Protein AF-A0A3D9SQU8-F1 (afdb_monomer_lite)

Radius of gyration: 25.67 Å; chains: 1; bounding box: 35×25×119 Å

Secondary structure (DSSP, 8-state):
---PPP---------------PPPHHHHHHHHHHHHHHHHHHHHHHTTPEEE----SSS--EEEEE-TTS--PPEEEEEEE-TTS-EEEEETTT--EEEE-SS--STTTTHHHHHHHHHHHHS---PPPP-

Structure (mmCIF, N/CA/C/O backbone):
data_AF-A0A3D9SQU8-F1
#
_entry.id   AF-A0A3D9SQU8-F1
#
loop_
_atom_site.group_PDB
_atom_site.id
_atom_site.type_symbol
_atom_site.label_atom_id
_atom_site.label_alt_id
_atom_site.label_comp_id
_atom_site.label_asym_id
_atom_site.label_entity_id
_atom_site.label_seq_id
_atom_site.pdbx_PDB_ins_code
_atom_site.Cartn_x
_atom_site.Cartn_y
_atom_site.Cartn_z
_atom_site.occupancy
_atom_site.B_iso_or_equiv
_atom_site.auth_seq_id
_atom_site.auth_comp_id
_atom_site.auth_asym_id
_atom_site.auth_atom_id
_atom_site.pdbx_PDB_model_num
ATOM 1 N N . MET A 1 1 ? 6.702 -5.904 -84.899 1.00 43.53 1 MET A N 1
ATOM 2 C CA . MET A 1 1 ? 6.979 -6.721 -83.699 1.00 43.53 1 MET A CA 1
ATOM 3 C C . MET A 1 1 ? 8.140 -6.076 -82.960 1.00 43.53 1 MET A C 1
ATOM 5 O O . MET A 1 1 ? 9.264 -6.180 -83.423 1.00 43.53 1 MET A O 1
ATOM 9 N N . GLY A 1 2 ? 7.861 -5.336 -81.889 1.00 44.97 2 GLY A N 1
ATOM 10 C CA . GLY A 1 2 ? 8.865 -4.710 -81.025 1.00 44.97 2 GLY A CA 1
ATOM 11 C C . GLY A 1 2 ? 8.350 -4.779 -79.592 1.00 44.97 2 GLY A C 1
ATOM 12 O O . GLY A 1 2 ? 7.221 -4.369 -79.338 1.00 44.97 2 GLY A O 1
ATOM 13 N N . PHE A 1 3 ? 9.114 -5.402 -78.698 1.00 38.12 3 PHE A N 1
ATOM 14 C CA . PHE A 1 3 ? 8.748 -5.594 -77.297 1.00 38.12 3 PHE A CA 1
ATOM 15 C C . PHE A 1 3 ? 9.199 -4.369 -76.501 1.00 38.12 3 PHE A C 1
ATOM 17 O O . PHE A 1 3 ? 10.398 -4.111 -76.404 1.00 38.12 3 PHE A O 1
ATOM 24 N N . GLU A 1 4 ? 8.249 -3.617 -75.946 1.00 44.81 4 GLU A N 1
ATOM 25 C CA . GLU A 1 4 ? 8.541 -2.503 -75.046 1.00 44.81 4 GLU A CA 1
ATOM 26 C C . GLU A 1 4 ? 8.634 -2.986 -73.591 1.00 44.81 4 GLU A C 1
ATOM 28 O O . GLU A 1 4 ? 7.946 -3.907 -73.141 1.00 44.81 4 GLU A O 1
ATOM 33 N N . VAL A 1 5 ? 9.583 -2.381 -72.888 1.00 48.31 5 VAL A N 1
ATOM 34 C CA . VAL A 1 5 ? 10.169 -2.796 -71.619 1.00 48.31 5 VAL A CA 1
ATOM 35 C C . VAL A 1 5 ? 9.238 -2.475 -70.449 1.00 48.31 5 VAL A C 1
ATOM 37 O O . VAL A 1 5 ? 8.805 -1.342 -70.256 1.00 48.31 5 VAL A O 1
ATOM 40 N N . ARG A 1 6 ? 9.000 -3.477 -69.598 1.00 46.44 6 ARG A N 1
ATOM 41 C CA . ARG A 1 6 ? 8.380 -3.329 -68.276 1.00 46.44 6 ARG A CA 1
ATOM 42 C C . ARG A 1 6 ? 9.233 -2.416 -67.383 1.00 46.44 6 ARG A C 1
ATOM 44 O O . ARG A 1 6 ? 10.347 -2.786 -67.025 1.00 46.44 6 ARG A O 1
ATOM 51 N N . ARG A 1 7 ? 8.679 -1.291 -66.923 1.00 45.44 7 ARG A N 1
ATOM 52 C CA . ARG A 1 7 ? 9.097 -0.636 -65.671 1.00 45.44 7 ARG A CA 1
ATOM 53 C C . ARG A 1 7 ? 7.952 -0.716 -64.671 1.00 45.44 7 ARG A C 1
ATOM 55 O O . ARG A 1 7 ? 7.029 0.089 -64.708 1.00 45.44 7 ARG A O 1
ATOM 62 N N . TYR A 1 8 ? 8.027 -1.685 -63.766 1.00 46.50 8 TYR A N 1
ATOM 63 C CA . TYR A 1 8 ? 7.278 -1.615 -62.517 1.00 46.50 8 TYR A CA 1
ATOM 64 C C . TYR A 1 8 ? 8.039 -0.664 -61.594 1.00 46.50 8 TYR A C 1
ATOM 66 O O . TYR A 1 8 ? 9.190 -0.921 -61.243 1.00 46.50 8 TYR A O 1
ATOM 74 N N . ALA A 1 9 ? 7.413 0.462 -61.257 1.00 43.59 9 ALA A N 1
ATOM 75 C CA . ALA A 1 9 ? 7.886 1.346 -60.208 1.00 43.59 9 ALA A CA 1
ATOM 76 C C . ALA A 1 9 ? 7.844 0.570 -58.884 1.00 43.59 9 ALA A C 1
ATOM 78 O O . ALA A 1 9 ? 6.774 0.200 -58.398 1.00 43.59 9 ALA A O 1
ATOM 79 N N . SER A 1 10 ? 9.026 0.280 -58.345 1.00 43.47 10 SER A N 1
ATOM 80 C CA . SER A 1 10 ? 9.202 -0.305 -57.023 1.00 43.47 10 SER A CA 1
ATOM 81 C C . SER A 1 10 ? 8.740 0.724 -55.993 1.00 43.47 10 SER A C 1
ATOM 83 O O . SER A 1 10 ? 9.447 1.678 -55.678 1.00 43.47 10 SER A O 1
ATOM 85 N N . GLY A 1 11 ? 7.500 0.585 -55.529 1.00 44.47 11 GLY A N 1
ATOM 86 C CA . GLY A 1 11 ? 6.991 1.316 -54.379 1.00 44.47 11 GLY A CA 1
ATOM 87 C C . GLY A 1 11 ? 7.664 0.787 -53.120 1.00 44.47 11 GLY A C 1
ATOM 88 O O . GLY A 1 11 ? 7.101 -0.062 -52.430 1.00 44.47 11 GLY A O 1
ATOM 89 N N . GLU A 1 12 ? 8.870 1.273 -52.832 1.00 42.88 12 GLU A N 1
ATOM 90 C CA . GLU A 1 12 ? 9.519 1.119 -51.534 1.00 42.88 12 GLU A CA 1
ATOM 91 C C . GLU A 1 12 ? 8.638 1.791 -50.474 1.00 42.88 12 GLU A C 1
ATOM 93 O O . GLU A 1 12 ? 8.706 2.995 -50.218 1.00 42.88 12 GLU A O 1
ATOM 98 N N . ARG A 1 13 ? 7.752 1.002 -49.856 1.00 51.44 13 ARG A N 1
ATOM 99 C CA . ARG A 1 13 ? 7.119 1.381 -48.597 1.00 51.44 13 ARG A CA 1
ATOM 100 C C . ARG A 1 13 ? 8.228 1.481 -47.558 1.00 51.44 13 ARG A C 1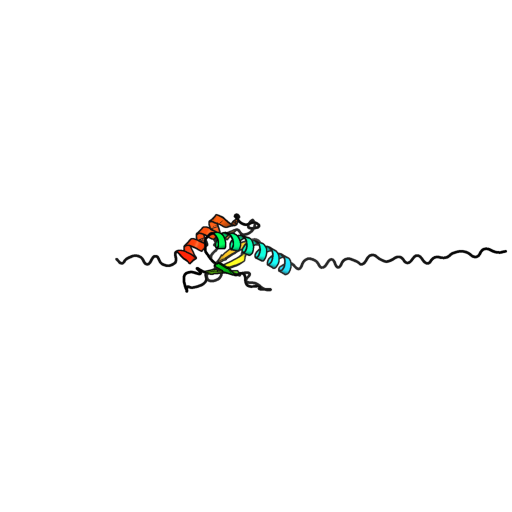
ATOM 102 O O . ARG A 1 13 ? 8.665 0.466 -47.024 1.00 51.44 13 ARG A O 1
ATOM 109 N N . ARG A 1 14 ? 8.668 2.712 -47.279 1.00 50.69 14 ARG A N 1
ATOM 110 C CA . ARG A 1 14 ? 9.474 3.019 -46.095 1.00 50.69 14 ARG A CA 1
ATOM 111 C C . ARG A 1 14 ? 8.787 2.383 -44.880 1.00 50.69 14 ARG A C 1
ATOM 113 O O . ARG A 1 14 ? 7.585 2.613 -44.699 1.00 50.69 14 ARG A O 1
ATOM 120 N N . PRO A 1 15 ? 9.486 1.576 -44.068 1.00 45.41 15 PRO A N 1
ATOM 121 C CA . PRO A 1 15 ? 8.916 1.127 -42.813 1.00 45.41 15 PRO A CA 1
ATOM 122 C C . PRO A 1 15 ? 8.611 2.374 -41.983 1.00 45.41 15 PRO A C 1
ATOM 124 O O . PRO A 1 15 ? 9.462 3.250 -41.841 1.00 45.41 15 PRO A O 1
ATOM 127 N N . LYS A 1 16 ? 7.367 2.472 -41.495 1.00 49.56 16 LYS A N 1
ATOM 128 C CA . LYS A 1 16 ? 6.977 3.425 -40.455 1.00 49.56 16 LYS A CA 1
ATOM 129 C C . LYS A 1 16 ? 8.021 3.316 -39.349 1.00 49.56 16 LYS A C 1
ATOM 131 O O . LYS A 1 16 ? 8.076 2.282 -38.685 1.00 49.56 16 LYS A O 1
ATOM 136 N N . GLU A 1 17 ? 8.849 4.346 -39.199 1.00 44.00 17 GLU A N 1
ATOM 137 C CA . GLU A 1 17 ? 9.628 4.567 -37.990 1.00 44.00 17 GLU A CA 1
ATOM 138 C C . GLU A 1 17 ? 8.648 4.438 -36.832 1.00 44.00 17 GLU A C 1
ATOM 140 O O . GLU A 1 17 ? 7.719 5.233 -36.681 1.00 44.00 17 GLU A O 1
ATOM 145 N N . ALA A 1 18 ? 8.781 3.329 -36.107 1.00 49.59 18 ALA A N 1
ATOM 146 C CA . ALA A 1 18 ? 8.113 3.140 -34.847 1.00 49.59 18 ALA A CA 1
ATOM 147 C C . ALA A 1 18 ? 8.491 4.353 -34.006 1.00 49.59 18 ALA A C 1
ATOM 149 O O . ALA A 1 18 ? 9.677 4.591 -33.770 1.00 49.59 18 ALA A O 1
ATOM 150 N N . ASP A 1 19 ? 7.478 5.122 -33.632 1.00 46.66 19 ASP A N 1
ATOM 151 C CA . ASP A 1 19 ? 7.541 6.164 -32.629 1.00 46.66 19 ASP A CA 1
ATOM 152 C C . ASP A 1 19 ? 8.147 5.536 -31.365 1.00 46.66 19 ASP A C 1
ATOM 154 O O . ASP A 1 19 ? 7.469 4.938 -30.532 1.00 46.66 19 ASP A O 1
ATOM 158 N N . ARG A 1 20 ? 9.479 5.567 -31.272 1.00 49.81 20 ARG A N 1
ATOM 159 C CA . ARG A 1 20 ? 10.239 5.254 -30.066 1.00 49.81 20 ARG A CA 1
ATOM 160 C C . ARG A 1 20 ? 10.119 6.476 -29.170 1.00 49.81 20 ARG A C 1
ATOM 162 O O . ARG A 1 20 ? 11.119 7.113 -28.848 1.00 49.81 20 ARG A O 1
ATOM 169 N N . SER A 1 21 ? 8.887 6.822 -28.801 1.00 53.94 21 SER A N 1
AT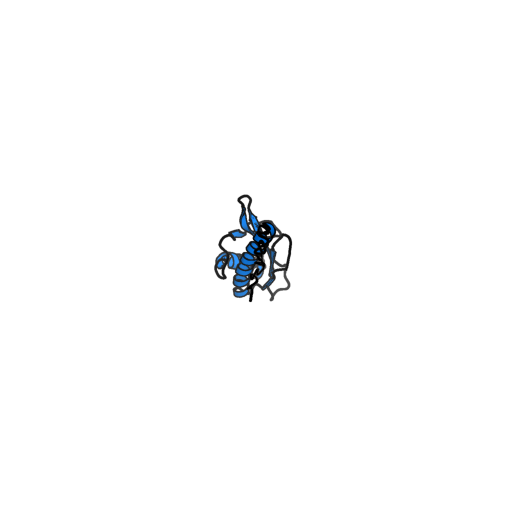OM 170 C CA . SER A 1 21 ? 8.646 7.617 -27.612 1.00 53.94 21 SER A CA 1
ATOM 171 C C . SER A 1 21 ? 9.376 6.901 -26.484 1.00 53.94 21 SER A C 1
ATOM 173 O O . SER A 1 21 ? 9.007 5.790 -26.099 1.00 53.94 21 SER A O 1
ATOM 175 N N . LEU A 1 22 ? 10.486 7.486 -26.031 1.00 55.88 22 LEU A N 1
ATOM 176 C CA . LEU A 1 22 ? 11.160 7.060 -24.811 1.00 55.88 22 LEU A CA 1
ATOM 177 C C . LEU A 1 22 ? 10.069 6.908 -23.742 1.00 55.88 22 LEU A C 1
ATOM 179 O O . LEU A 1 22 ? 9.249 7.824 -23.622 1.00 55.88 22 LEU A O 1
ATOM 183 N N . PRO A 1 23 ? 9.992 5.773 -23.022 1.00 58.75 23 PRO A N 1
ATOM 184 C CA . PRO A 1 23 ? 8.964 5.597 -22.008 1.00 58.75 23 PRO A CA 1
ATOM 185 C C . PRO A 1 23 ? 9.064 6.775 -21.045 1.00 58.75 23 PRO A C 1
ATOM 187 O O . PRO A 1 23 ? 10.127 7.018 -20.470 1.00 58.75 23 PRO A O 1
ATOM 190 N N . ASP A 1 24 ? 7.984 7.550 -20.932 1.00 63.62 24 ASP A N 1
ATOM 191 C CA . ASP A 1 24 ? 7.959 8.689 -20.026 1.00 63.62 24 ASP A CA 1
ATOM 192 C C . ASP A 1 24 ? 8.300 8.152 -18.621 1.00 63.62 24 ASP A C 1
ATOM 194 O O . ASP A 1 24 ? 7.606 7.260 -18.120 1.00 63.62 24 ASP A O 1
ATOM 198 N N . PRO A 1 25 ? 9.373 8.636 -17.973 1.00 62.41 25 PRO A N 1
ATOM 199 C CA . PRO A 1 25 ? 9.836 8.084 -16.702 1.00 62.41 25 PRO A CA 1
ATOM 200 C C . PRO A 1 25 ? 8.791 8.222 -15.582 1.00 62.41 25 PRO A C 1
ATOM 202 O O . PRO A 1 25 ? 8.847 7.496 -14.588 1.00 62.41 25 PRO A O 1
ATOM 205 N N . ARG A 1 26 ? 7.816 9.130 -15.728 1.00 65.44 26 ARG A N 1
ATOM 206 C CA . ARG A 1 26 ? 6.657 9.255 -14.835 1.00 65.44 26 ARG A CA 1
ATOM 207 C C . ARG A 1 26 ? 5.626 8.168 -15.113 1.00 65.44 26 ARG A C 1
ATOM 209 O O . ARG A 1 26 ? 5.032 7.658 -14.167 1.00 65.44 26 ARG A O 1
ATOM 216 N N . HIS A 1 27 ? 5.438 7.797 -16.378 1.00 70.81 27 HIS A N 1
ATOM 217 C CA . HIS A 1 27 ? 4.586 6.674 -16.768 1.00 70.81 27 HIS A CA 1
ATOM 218 C C . HIS A 1 27 ? 5.156 5.346 -16.251 1.00 70.81 27 HIS A C 1
ATOM 220 O O . HIS A 1 27 ? 4.407 4.538 -15.702 1.00 70.81 27 HIS A O 1
ATOM 226 N N . ASP A 1 28 ? 6.479 5.167 -16.332 1.00 85.12 28 ASP A N 1
ATOM 227 C CA . ASP A 1 28 ? 7.183 4.013 -15.758 1.00 85.12 28 ASP A CA 1
ATOM 228 C C . ASP A 1 28 ? 6.993 3.942 -14.234 1.00 85.12 28 ASP A C 1
ATOM 230 O O . ASP A 1 28 ? 6.588 2.912 -13.694 1.00 85.12 28 ASP A O 1
ATOM 234 N N . LEU A 1 29 ? 7.177 5.068 -13.532 1.00 87.88 29 LEU A N 1
ATOM 235 C CA . LEU A 1 29 ? 6.981 5.129 -12.083 1.00 87.88 29 LEU A CA 1
ATOM 236 C C . LEU A 1 29 ? 5.528 4.849 -11.676 1.00 87.88 29 LEU A C 1
ATOM 238 O O . LEU A 1 29 ? 5.304 4.057 -10.765 1.00 87.88 29 LEU A O 1
ATOM 242 N N . ARG A 1 30 ? 4.544 5.459 -12.352 1.00 90.06 30 ARG A N 1
ATOM 243 C CA . ARG A 1 30 ? 3.115 5.224 -12.087 1.00 90.06 30 ARG A CA 1
ATOM 244 C C . ARG A 1 30 ? 2.775 3.745 -12.212 1.00 90.06 30 ARG A C 1
ATOM 246 O O . ARG A 1 30 ? 2.133 3.195 -11.321 1.00 90.06 30 ARG A O 1
ATOM 253 N N . LEU A 1 31 ? 3.191 3.112 -13.310 1.00 90.25 31 LEU A N 1
ATOM 254 C CA . LEU A 1 31 ? 2.906 1.703 -13.560 1.00 90.25 31 LEU A CA 1
ATOM 255 C C . LEU A 1 31 ? 3.575 0.815 -12.510 1.00 90.25 31 LEU A C 1
ATOM 257 O O . LEU A 1 31 ? 2.919 -0.060 -11.947 1.00 90.25 31 LEU A O 1
ATOM 261 N N . ARG A 1 32 ? 4.850 1.078 -12.196 1.00 92.88 32 ARG A N 1
ATOM 262 C CA . ARG A 1 32 ? 5.571 0.348 -11.151 1.00 92.88 32 ARG A CA 1
ATOM 263 C C . ARG A 1 32 ? 4.854 0.475 -9.813 1.00 92.88 32 ARG A C 1
ATOM 265 O O . ARG A 1 32 ? 4.464 -0.551 -9.267 1.00 92.88 32 ARG A O 1
ATOM 272 N N . CYS A 1 33 ? 4.598 1.692 -9.331 1.00 93.31 33 CYS A N 1
ATOM 273 C CA . CYS A 1 33 ? 3.873 1.926 -8.079 1.00 93.31 33 CYS A CA 1
ATOM 274 C C . CYS A 1 33 ? 2.497 1.253 -8.076 1.00 93.31 33 CYS A C 1
ATOM 276 O O . CYS A 1 33 ? 2.117 0.645 -7.081 1.00 93.31 33 CYS A O 1
ATOM 278 N N . ARG A 1 34 ? 1.765 1.300 -9.195 1.00 93.56 34 ARG A N 1
ATOM 279 C CA . ARG A 1 34 ? 0.459 0.645 -9.315 1.00 93.56 34 ARG A CA 1
ATOM 280 C C . ARG A 1 34 ? 0.557 -0.862 -9.105 1.00 93.56 34 ARG A C 1
ATOM 282 O O . ARG A 1 34 ? -0.230 -1.390 -8.334 1.00 93.56 34 ARG A O 1
ATOM 289 N N . ILE A 1 35 ? 1.511 -1.535 -9.748 1.00 93.62 35 ILE A N 1
ATOM 290 C CA . ILE A 1 35 ? 1.727 -2.981 -9.568 1.00 93.62 35 ILE A CA 1
ATOM 291 C C . ILE A 1 35 ? 1.992 -3.299 -8.089 1.00 93.62 35 ILE A C 1
ATOM 293 O O . ILE A 1 35 ? 1.340 -4.172 -7.530 1.00 93.62 35 ILE A O 1
ATOM 297 N N . ARG A 1 36 ? 2.859 -2.517 -7.431 1.00 95.31 36 ARG A N 1
ATOM 298 C CA . ARG A 1 36 ? 3.216 -2.694 -6.011 1.00 95.31 36 ARG A CA 1
ATOM 299 C C . ARG A 1 36 ? 2.011 -2.531 -5.088 1.00 95.31 36 ARG A C 1
ATOM 301 O O . ARG A 1 36 ? 1.799 -3.327 -4.182 1.00 95.31 36 ARG A O 1
ATOM 308 N N . LEU A 1 37 ? 1.209 -1.494 -5.322 1.00 95.19 37 LEU A N 1
ATOM 309 C CA . LEU A 1 37 ? 0.007 -1.232 -4.532 1.00 95.19 37 LEU A CA 1
ATOM 310 C C . LEU A 1 37 ? -1.091 -2.269 -4.790 1.00 95.19 37 LEU A C 1
ATOM 312 O O . LEU A 1 37 ? -1.891 -2.513 -3.897 1.00 95.19 37 LEU A O 1
ATOM 316 N N . LEU A 1 38 ? -1.144 -2.870 -5.983 1.00 95.19 38 LEU A N 1
ATOM 317 C CA . LEU A 1 38 ? -2.070 -3.963 -6.288 1.00 95.19 38 LEU A CA 1
ATOM 318 C C . LEU A 1 38 ? -1.664 -5.268 -5.596 1.00 95.19 38 LEU A C 1
ATOM 320 O O . LEU A 1 38 ? -2.542 -5.940 -5.067 1.00 95.19 38 LEU A O 1
ATOM 324 N N . ALA A 1 39 ? -0.367 -5.589 -5.552 1.00 95.06 39 ALA A N 1
ATOM 325 C CA . ALA A 1 39 ? 0.144 -6.713 -4.766 1.00 95.06 39 ALA A CA 1
ATOM 326 C C . ALA A 1 39 ? -0.216 -6.542 -3.279 1.00 95.06 39 ALA A C 1
ATOM 328 O O . ALA A 1 39 ? -0.869 -7.403 -2.696 1.00 95.06 39 ALA A O 1
ATOM 329 N N . LEU A 1 40 ? 0.062 -5.359 -2.717 1.00 95.44 40 LEU A N 1
ATOM 330 C CA . LEU A 1 40 ? -0.325 -5.026 -1.344 1.00 95.44 40 LEU A CA 1
ATOM 331 C C . LEU A 1 40 ? -1.840 -5.067 -1.115 1.00 95.44 40 LEU A C 1
ATOM 333 O O . LEU A 1 40 ? -2.299 -5.497 -0.061 1.00 95.44 40 LEU A O 1
ATOM 337 N N . ALA A 1 41 ? -2.634 -4.615 -2.086 1.00 95.38 41 ALA A N 1
ATOM 338 C CA . ALA A 1 41 ? -4.086 -4.674 -1.993 1.00 95.38 41 ALA A CA 1
ATOM 339 C C . ALA A 1 41 ? -4.597 -6.118 -1.910 1.00 95.38 41 ALA A C 1
ATOM 341 O O . ALA A 1 41 ? -5.493 -6.373 -1.113 1.00 95.38 41 ALA A O 1
ATOM 342 N N . ALA A 1 42 ? -4.038 -7.043 -2.694 1.00 94.31 42 ALA A N 1
ATOM 343 C CA . ALA A 1 42 ? -4.425 -8.451 -2.638 1.00 94.31 42 ALA A CA 1
ATOM 344 C C . ALA A 1 42 ? -4.184 -9.036 -1.235 1.00 94.31 42 ALA A C 1
ATOM 346 O O . ALA A 1 42 ? -5.116 -9.556 -0.626 1.00 94.31 42 ALA A O 1
ATOM 347 N N . ASP A 1 43 ? -2.989 -8.823 -0.678 1.00 94.31 43 ASP A N 1
ATOM 348 C CA . ASP A 1 43 ? -2.628 -9.333 0.652 1.00 94.31 43 ASP A CA 1
ATOM 349 C C . ASP A 1 43 ? -3.489 -8.723 1.771 1.00 94.31 43 ASP A C 1
ATOM 351 O O . ASP A 1 43 ? -3.811 -9.379 2.761 1.00 94.31 43 ASP A O 1
ATOM 355 N N . LEU A 1 44 ? -3.881 -7.453 1.632 1.00 94.06 44 LEU A N 1
ATOM 356 C CA . LEU A 1 44 ? -4.768 -6.787 2.587 1.00 94.06 44 LEU A CA 1
ATOM 357 C C . LEU A 1 44 ? -6.203 -7.318 2.528 1.00 94.06 44 LEU A C 1
ATOM 359 O O . LEU A 1 44 ? -6.828 -7.465 3.583 1.00 94.06 44 LEU A O 1
ATOM 363 N N . ASP A 1 45 ? -6.716 -7.608 1.329 1.00 92.81 45 ASP A N 1
ATOM 364 C CA . ASP A 1 45 ? -8.071 -8.144 1.157 1.00 92.81 45 ASP A CA 1
ATOM 365 C C . ASP A 1 45 ? -8.194 -9.536 1.794 1.00 92.81 45 ASP A C 1
ATOM 367 O O . ASP A 1 45 ? -9.166 -9.793 2.509 1.00 92.81 45 ASP A O 1
ATOM 371 N N . ASP A 1 46 ? -7.159 -10.373 1.656 1.00 92.69 46 ASP A N 1
ATOM 372 C CA . ASP A 1 46 ? -7.065 -11.688 2.309 1.00 92.69 46 ASP A CA 1
ATOM 373 C C . ASP A 1 46 ? -7.082 -11.593 3.847 1.00 92.69 46 ASP A C 1
ATOM 375 O O . ASP A 1 46 ? -7.565 -12.495 4.537 1.00 92.69 46 ASP A O 1
ATOM 379 N N . LEU A 1 47 ? -6.608 -10.475 4.406 1.00 90.75 47 LEU A N 1
ATOM 380 C CA . LEU A 1 47 ? -6.618 -10.187 5.845 1.00 90.75 47 LEU A CA 1
ATOM 381 C C . LEU A 1 47 ? -7.897 -9.475 6.319 1.00 90.75 47 LEU A C 1
ATOM 383 O O . LEU A 1 47 ? -8.005 -9.116 7.495 1.00 90.75 47 LEU A O 1
ATOM 387 N N . GLY A 1 48 ? -8.873 -9.263 5.432 1.00 89.56 48 GLY A N 1
ATOM 388 C CA . GLY A 1 48 ? -10.150 -8.619 5.748 1.00 89.56 48 GLY A CA 1
ATOM 389 C C . GLY A 1 48 ? -10.095 -7.090 5.824 1.00 89.56 48 GLY A C 1
ATOM 390 O O . GLY A 1 48 ? -11.082 -6.460 6.214 1.00 89.56 48 GLY A O 1
ATOM 391 N N . VAL A 1 49 ? -8.978 -6.472 5.433 1.00 91.62 49 VAL A N 1
ATOM 392 C CA . VAL A 1 49 ? -8.875 -5.020 5.251 1.00 91.62 49 VAL A CA 1
ATOM 393 C C . VAL A 1 49 ? -9.323 -4.696 3.840 1.00 91.62 49 VAL A C 1
ATOM 395 O O . VAL A 1 49 ? -8.807 -5.270 2.893 1.00 91.62 49 VAL A O 1
ATOM 398 N N . ARG A 1 50 ? -10.241 -3.745 3.659 1.00 93.19 50 ARG A N 1
ATOM 399 C CA . ARG A 1 50 ? -10.651 -3.341 2.312 1.00 93.19 50 ARG A CA 1
ATOM 400 C C . ARG A 1 50 ? -9.652 -2.365 1.703 1.00 93.19 50 ARG A C 1
ATOM 402 O O . ARG A 1 50 ? -9.470 -1.275 2.255 1.00 93.19 50 ARG A O 1
ATOM 409 N N . PRO A 1 51 ? -9.040 -2.715 0.559 1.00 93.50 51 PRO A N 1
ATOM 410 C CA . PRO A 1 51 ? -8.188 -1.818 -0.193 1.00 93.50 51 PRO A CA 1
ATOM 411 C C . PRO A 1 51 ? -9.000 -1.047 -1.246 1.00 93.50 51 PRO A C 1
ATOM 413 O O . PRO A 1 51 ? -9.911 -1.567 -1.892 1.00 93.50 51 PRO A O 1
ATOM 416 N N . ARG A 1 52 ? -8.636 0.211 -1.489 1.00 92.81 52 ARG A N 1
ATOM 417 C CA . ARG A 1 52 ? -9.108 0.999 -2.630 1.00 92.81 52 ARG A CA 1
ATOM 418 C C . ARG A 1 52 ? -7.960 1.780 -3.213 1.00 92.81 52 ARG A C 1
ATOM 420 O O . ARG A 1 52 ? -7.422 2.686 -2.579 1.00 92.81 52 ARG A O 1
ATOM 427 N N . LEU A 1 53 ? -7.657 1.467 -4.463 1.00 91.19 53 LEU A N 1
ATOM 428 C CA . LEU A 1 53 ? -6.682 2.196 -5.247 1.00 91.19 53 LEU A CA 1
ATOM 429 C C . LEU A 1 53 ? -7.409 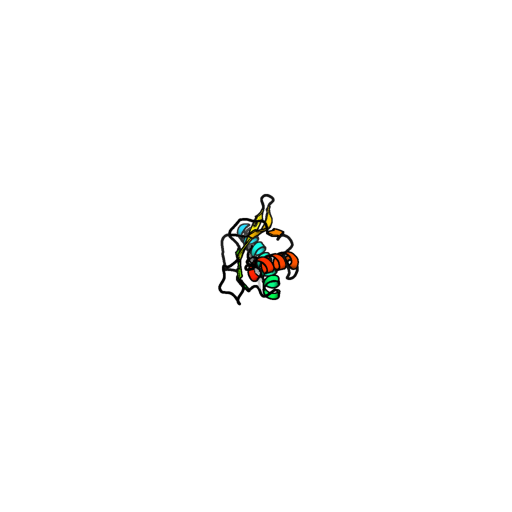3.260 -6.092 1.00 91.19 53 LEU A C 1
ATOM 431 O O . LEU A 1 53 ? -8.124 2.897 -7.028 1.00 91.19 53 LEU A O 1
ATOM 435 N N . PRO A 1 54 ? -7.310 4.561 -5.767 1.00 86.38 54 PRO A N 1
ATOM 436 C CA . PRO A 1 54 ? -7.782 5.623 -6.643 1.00 86.38 54 PRO A CA 1
ATOM 437 C C . PRO A 1 54 ? -7.004 5.609 -7.964 1.00 86.38 54 PRO A C 1
ATOM 439 O O . PRO A 1 54 ? -5.797 5.359 -7.993 1.00 86.38 54 PRO A O 1
ATOM 442 N N . ASP A 1 55 ? -7.690 5.903 -9.069 1.00 78.62 55 ASP A N 1
ATOM 443 C CA . ASP A 1 55 ? -7.026 6.062 -10.362 1.00 78.62 55 ASP A CA 1
ATOM 444 C C . ASP A 1 55 ? -6.392 7.454 -10.457 1.00 78.62 55 ASP A C 1
ATOM 446 O O . ASP A 1 55 ? -6.926 8.378 -11.069 1.00 78.62 55 ASP A O 1
ATOM 450 N N . THR A 1 56 ? -5.264 7.627 -9.768 1.00 79.38 56 THR A N 1
ATOM 451 C CA . THR A 1 56 ? -4.519 8.886 -9.778 1.00 79.38 56 THR A CA 1
ATOM 452 C C . THR A 1 56 ? -3.474 8.863 -10.894 1.00 79.38 56 THR A C 1
ATOM 454 O O . THR A 1 56 ? -2.704 7.909 -11.051 1.00 79.38 56 THR A O 1
ATOM 457 N N . ILE A 1 57 ? -3.453 9.924 -11.702 1.00 79.69 57 ILE A N 1
ATOM 458 C CA . ILE A 1 57 ? -2.488 10.094 -12.801 1.00 79.69 57 ILE A CA 1
ATOM 459 C C . ILE A 1 57 ? -1.171 10.697 -12.285 1.00 79.69 57 ILE A C 1
ATOM 461 O O . ILE A 1 57 ? -0.114 10.436 -12.853 1.00 79.69 57 ILE A O 1
ATOM 465 N N . MET A 1 58 ? -1.228 11.463 -11.193 1.00 82.00 58 MET A N 1
ATOM 466 C CA . MET A 1 58 ? -0.077 12.098 -10.548 1.00 82.00 58 MET A CA 1
ATOM 467 C C . MET A 1 58 ? 0.122 11.574 -9.120 1.00 82.00 58 MET A C 1
ATOM 469 O O . MET A 1 58 ? -0.849 11.126 -8.510 1.00 82.00 58 MET A O 1
ATOM 473 N N . PRO A 1 59 ? 1.344 11.648 -8.565 1.00 83.25 59 PRO A N 1
ATOM 474 C CA . PRO A 1 59 ? 1.577 11.335 -7.160 1.00 83.25 59 PRO A CA 1
ATOM 475 C C . PRO A 1 59 ? 0.780 12.267 -6.219 1.00 83.25 59 PRO A C 1
ATOM 477 O O . PRO A 1 59 ? 0.502 13.412 -6.593 1.00 83.25 59 PRO A O 1
ATOM 480 N N . PRO A 1 60 ? 0.436 11.804 -5.002 1.00 86.38 60 PRO A N 1
ATOM 481 C CA . PRO A 1 60 ? 0.858 10.533 -4.404 1.00 86.38 60 PRO A CA 1
ATOM 482 C C . PRO A 1 60 ? 0.128 9.316 -4.993 1.00 86.38 60 PRO A C 1
ATOM 484 O O . PRO A 1 60 ? -1.094 9.312 -5.162 1.00 86.38 60 PRO A O 1
ATOM 487 N N . TYR A 1 61 ? 0.886 8.260 -5.302 1.00 92.25 61 TYR A N 1
ATOM 488 C CA . TYR A 1 61 ? 0.315 6.968 -5.687 1.00 92.25 61 TYR A CA 1
ATOM 489 C C . TYR A 1 61 ? -0.011 6.213 -4.403 1.00 92.25 61 TYR A C 1
ATOM 491 O O . TYR A 1 61 ? 0.868 5.586 -3.816 1.00 92.25 61 TYR A O 1
ATOM 499 N N . ALA A 1 62 ? -1.251 6.336 -3.937 1.00 94.25 62 ALA A N 1
ATOM 500 C CA . ALA A 1 62 ? -1.644 5.865 -2.617 1.00 94.25 62 ALA A CA 1
ATOM 501 C C . ALA A 1 62 ? -2.773 4.838 -2.670 1.00 94.25 62 ALA A C 1
ATOM 503 O O . ALA A 1 62 ? -3.701 4.977 -3.457 1.00 94.25 62 ALA A O 1
ATOM 504 N N . LEU A 1 63 ? -2.704 3.841 -1.796 1.00 94.31 63 LEU A N 1
ATOM 505 C CA . LEU A 1 63 ? -3.741 2.866 -1.506 1.00 94.31 63 LEU A CA 1
ATOM 506 C C . LEU A 1 63 ? -4.473 3.275 -0.228 1.00 94.31 63 LEU A C 1
ATOM 508 O O . LEU A 1 63 ? -3.843 3.560 0.789 1.00 94.31 63 LEU A O 1
ATOM 512 N N . ARG A 1 64 ? -5.804 3.291 -0.273 1.00 93.69 64 ARG A N 1
ATOM 513 C CA . ARG A 1 64 ? -6.645 3.510 0.907 1.00 93.69 64 ARG A CA 1
ATOM 514 C C . ARG A 1 64 ? -7.060 2.176 1.497 1.00 93.69 64 ARG A C 1
ATOM 516 O O . ARG A 1 64 ? -7.579 1.336 0.773 1.00 93.69 64 ARG A O 1
ATOM 523 N N . CYS A 1 65 ? -6.894 2.026 2.798 1.00 92.62 65 CYS A N 1
ATOM 524 C CA . CYS A 1 65 ? -7.146 0.801 3.540 1.00 92.62 65 CYS A CA 1
ATOM 525 C C . CYS A 1 65 ? -8.132 1.107 4.672 1.00 92.62 65 CYS A C 1
ATOM 527 O O . CYS A 1 65 ? -7.931 2.069 5.417 1.00 92.62 65 CYS A O 1
ATOM 529 N N . TRP A 1 66 ? -9.200 0.326 4.821 1.00 91.31 66 TRP A N 1
ATOM 530 C CA . TRP A 1 66 ? -10.138 0.489 5.937 1.00 91.31 66 TRP A CA 1
ATOM 531 C C . TRP A 1 66 ? -10.758 -0.835 6.366 1.00 91.31 66 TRP A C 1
ATOM 533 O O . TRP A 1 66 ? -10.811 -1.795 5.601 1.00 91.31 66 TRP A O 1
ATOM 543 N N . ASP A 1 67 ? -11.249 -0.872 7.600 1.00 89.69 67 ASP A N 1
ATOM 544 C CA . ASP A 1 67 ? -12.065 -1.974 8.098 1.00 89.69 67 ASP A CA 1
ATOM 545 C C . ASP A 1 67 ? -13.510 -1.802 7.590 1.00 89.69 67 ASP A C 1
ATOM 547 O O . ASP A 1 67 ? -14.159 -0.823 7.958 1.00 89.69 67 ASP A O 1
ATOM 551 N N . PRO A 1 68 ? -14.062 -2.704 6.757 1.00 84.12 68 PRO A N 1
ATOM 552 C CA . PRO A 1 68 ? -15.449 -2.590 6.306 1.00 84.12 68 PRO A CA 1
ATOM 553 C C . PRO A 1 68 ? -16.472 -2.773 7.435 1.00 84.12 68 PRO A C 1
ATOM 555 O O . PRO A 1 68 ? -17.605 -2.313 7.300 1.00 84.12 68 PRO A O 1
ATOM 558 N N . ALA A 1 69 ? -16.104 -3.443 8.530 1.00 84.44 69 ALA A N 1
ATOM 559 C CA . ALA A 1 69 ? -16.972 -3.665 9.681 1.00 84.44 69 ALA A CA 1
ATOM 560 C C . ALA A 1 69 ? -17.016 -2.455 10.629 1.00 84.44 69 ALA A C 1
ATOM 562 O O . ALA A 1 69 ? -17.877 -2.398 11.510 1.00 84.44 69 ALA A O 1
ATOM 563 N N . ARG A 1 70 ? -16.118 -1.475 10.460 1.00 75.06 70 ARG A N 1
ATOM 564 C CA . ARG A 1 70 ? -16.042 -0.278 11.304 1.00 75.06 70 ARG A CA 1
ATOM 565 C C . ARG A 1 70 ? -16.134 0.987 10.463 1.00 75.06 70 ARG A C 1
ATOM 567 O O . ARG A 1 70 ? -15.371 1.200 9.530 1.00 75.06 70 ARG A O 1
ATOM 574 N N . GLN A 1 71 ? -17.016 1.901 10.855 1.00 64.69 71 GLN A N 1
ATOM 575 C CA . GLN A 1 71 ? -16.952 3.278 10.365 1.00 64.69 71 GLN A CA 1
ATOM 576 C C . GLN A 1 71 ? -15.787 3.980 11.075 1.00 64.69 71 GLN A C 1
ATOM 578 O O . GLN A 1 71 ? -15.952 4.526 12.163 1.00 64.69 71 GLN A O 1
ATOM 583 N N . GLY A 1 72 ? -14.586 3.874 10.506 1.00 65.50 72 GLY A N 1
ATOM 584 C CA . GLY A 1 72 ? -13.347 4.392 11.086 1.00 65.50 72 GLY A CA 1
ATOM 585 C C . GLY A 1 72 ? -12.480 5.153 10.080 1.00 65.50 72 GLY A C 1
ATOM 586 O O . GLY A 1 72 ? -12.784 5.169 8.884 1.00 65.50 72 GLY A O 1
ATOM 587 N N . PRO A 1 73 ? -11.404 5.805 10.556 1.00 71.25 73 PRO A N 1
ATOM 588 C CA . PRO A 1 73 ? -10.475 6.518 9.691 1.00 71.25 73 PRO A CA 1
ATOM 589 C C . PRO A 1 73 ? -9.781 5.551 8.726 1.00 71.25 73 PRO A C 1
ATOM 591 O O . PRO A 1 73 ? -9.355 4.462 9.106 1.00 71.25 73 PRO A O 1
ATOM 594 N N . THR A 1 74 ? -9.658 5.965 7.467 1.00 86.88 74 THR A N 1
ATOM 595 C CA . THR A 1 74 ? -8.910 5.219 6.452 1.00 86.88 74 THR A CA 1
ATOM 596 C C . THR A 1 74 ? -7.412 5.373 6.694 1.00 86.88 74 THR A C 1
ATOM 598 O O . THR A 1 74 ? -6.934 6.489 6.898 1.00 86.88 74 THR A O 1
ATOM 601 N N . PHE A 1 75 ? -6.664 4.278 6.616 1.00 90.06 75 PHE A N 1
ATOM 602 C CA . PHE A 1 75 ? -5.206 4.302 6.585 1.00 90.06 75 PHE A CA 1
ATOM 603 C C . PHE A 1 75 ? -4.739 4.402 5.132 1.00 90.06 75 PHE A C 1
ATOM 605 O O . PHE A 1 75 ? -5.202 3.646 4.282 1.00 90.06 75 PHE A O 1
ATOM 612 N N . GLU A 1 76 ? -3.856 5.346 4.823 1.00 93.88 76 GLU A N 1
ATOM 613 C CA . GLU A 1 76 ? -3.392 5.588 3.454 1.00 93.88 76 GLU A CA 1
ATOM 614 C C . GLU A 1 76 ? -1.917 5.200 3.319 1.00 93.88 76 GLU A C 1
ATOM 616 O O . GLU A 1 76 ? -1.070 5.695 4.063 1.00 93.88 76 GLU A O 1
ATOM 621 N N . VAL A 1 77 ? -1.612 4.322 2.362 1.00 94.75 77 VAL A N 1
ATOM 622 C CA . VAL A 1 77 ? -0.259 3.835 2.065 1.00 94.75 77 VAL A CA 1
ATOM 623 C C . VAL A 1 77 ? 0.179 4.352 0.708 1.00 94.75 77 VAL A C 1
ATOM 625 O O . VAL A 1 77 ? -0.411 4.003 -0.306 1.00 94.75 77 VAL A O 1
ATOM 628 N N . GLU A 1 78 ? 1.228 5.156 0.662 1.00 95.62 78 GLU A N 1
ATOM 629 C CA . GLU A 1 78 ? 1.848 5.627 -0.570 1.00 95.62 78 GLU A CA 1
ATOM 630 C C . GLU A 1 78 ? 2.958 4.679 -1.036 1.00 95.62 78 GLU A C 1
ATOM 632 O O . GLU A 1 78 ? 3.750 4.202 -0.225 1.00 95.62 78 GLU A O 1
ATOM 637 N N . CYS A 1 79 ? 3.065 4.461 -2.350 1.00 94.75 79 CYS A N 1
ATOM 638 C CA . CYS A 1 79 ? 4.266 3.920 -2.982 1.00 94.75 79 CYS A CA 1
ATOM 639 C C . CYS A 1 79 ? 5.035 5.050 -3.680 1.00 94.75 79 CYS A C 1
ATOM 641 O O . CYS A 1 79 ? 4.547 5.647 -4.646 1.00 94.75 79 CYS A O 1
ATOM 643 N N . ALA A 1 80 ? 6.251 5.326 -3.213 1.00 92.50 80 ALA A N 1
ATOM 644 C CA . ALA A 1 80 ? 7.100 6.400 -3.722 1.00 92.50 80 ALA A CA 1
ATOM 645 C C . ALA A 1 80 ? 8.572 5.973 -3.782 1.00 92.50 80 ALA A C 1
ATOM 647 O O . ALA A 1 80 ? 8.965 4.953 -3.219 1.00 92.50 80 ALA A O 1
ATOM 648 N N . ARG A 1 81 ? 9.406 6.770 -4.461 1.00 92.62 81 ARG A N 1
ATOM 649 C CA . ARG A 1 81 ? 10.861 6.583 -4.431 1.00 92.62 81 ARG A CA 1
ATOM 650 C C . ARG A 1 81 ? 11.457 7.161 -3.150 1.00 92.62 81 ARG A C 1
ATOM 652 O O . ARG A 1 81 ? 11.109 8.268 -2.740 1.00 92.62 81 ARG A O 1
ATOM 659 N N . ASP A 1 82 ? 12.388 6.437 -2.540 1.00 91.06 82 ASP A N 1
ATOM 660 C CA . ASP A 1 82 ? 13.240 6.970 -1.485 1.00 91.06 82 ASP A CA 1
ATOM 661 C C . ASP A 1 82 ? 14.345 7.886 -2.049 1.00 91.06 82 ASP A C 1
ATOM 663 O O . ASP A 1 82 ? 14.469 8.099 -3.257 1.00 91.06 82 ASP A O 1
ATOM 667 N N . ARG A 1 83 ? 15.180 8.435 -1.157 1.00 89.88 83 ARG A N 1
ATOM 668 C CA . ARG A 1 83 ? 16.324 9.290 -1.526 1.00 89.88 83 ARG A CA 1
ATOM 669 C C . ARG A 1 83 ? 17.389 8.577 -2.375 1.00 89.88 83 ARG A C 1
ATOM 671 O O . ARG A 1 83 ? 18.243 9.243 -2.947 1.00 89.88 83 ARG A O 1
ATOM 678 N N . HIS A 1 84 ? 17.357 7.247 -2.425 1.00 88.81 84 HIS A N 1
ATOM 679 C CA . HIS A 1 84 ? 18.245 6.397 -3.216 1.00 88.81 84 HIS A CA 1
ATOM 680 C C . HIS A 1 84 ? 17.579 5.922 -4.520 1.00 88.81 84 HIS A C 1
ATOM 682 O O . HIS A 1 84 ? 18.201 5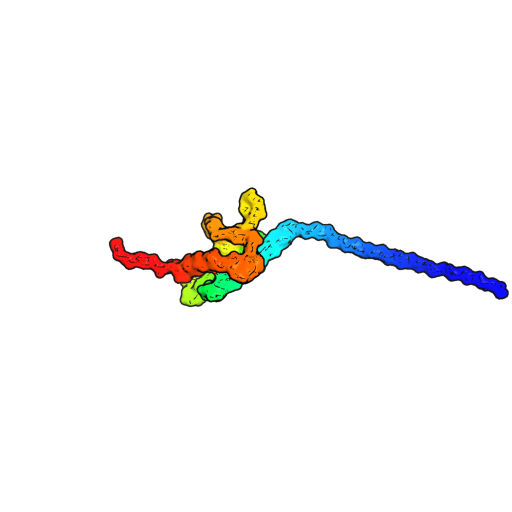.203 -5.294 1.00 88.81 84 HIS A O 1
ATOM 688 N N . GLY A 1 85 ? 16.333 6.333 -4.785 1.00 88.25 85 GLY A N 1
ATOM 689 C CA . GLY A 1 85 ? 15.583 5.976 -5.985 1.00 88.25 85 GLY A CA 1
ATOM 690 C C . GLY A 1 85 ? 14.854 4.631 -5.917 1.00 88.25 85 GLY A C 1
ATOM 691 O O . GLY A 1 85 ? 14.237 4.253 -6.914 1.00 88.25 85 GLY A O 1
ATOM 692 N N . ARG A 1 86 ? 14.883 3.936 -4.774 1.00 92.19 86 ARG A N 1
ATOM 693 C CA . ARG A 1 86 ? 14.204 2.645 -4.574 1.00 92.19 86 ARG A CA 1
ATOM 694 C C . ARG A 1 86 ? 12.739 2.849 -4.235 1.00 92.19 86 ARG A C 1
ATOM 696 O O . ARG A 1 86 ? 12.398 3.831 -3.577 1.00 92.19 86 ARG A O 1
ATOM 703 N N . LEU A 1 87 ? 11.877 1.932 -4.661 1.00 94.31 87 LEU A N 1
ATOM 704 C CA . LEU A 1 87 ? 10.459 1.990 -4.314 1.00 94.31 87 LEU A CA 1
ATOM 705 C C . LEU A 1 87 ? 10.229 1.538 -2.874 1.00 94.31 87 LEU A C 1
ATOM 707 O O . LEU A 1 87 ? 10.706 0.489 -2.458 1.00 94.31 87 LEU A O 1
ATOM 711 N N . VAL A 1 88 ? 9.466 2.330 -2.127 1.00 96.06 88 VAL A N 1
ATOM 712 C CA . VAL A 1 88 ? 9.128 2.062 -0.728 1.00 96.06 88 VAL A CA 1
ATOM 713 C C . VAL A 1 88 ? 7.658 2.358 -0.464 1.00 96.06 88 VAL A C 1
ATOM 715 O O . VAL A 1 88 ? 7.072 3.243 -1.095 1.00 96.06 88 VAL A O 1
ATOM 718 N N . PHE A 1 89 ? 7.084 1.642 0.498 1.00 96.25 89 PHE A N 1
ATOM 719 C CA . PHE A 1 89 ? 5.775 1.943 1.058 1.00 96.25 89 PHE A CA 1
ATOM 720 C C . PHE A 1 89 ? 5.912 2.882 2.253 1.00 96.25 89 PHE A C 1
ATOM 722 O O . PHE A 1 89 ? 6.784 2.703 3.111 1.00 96.25 89 PHE A O 1
ATOM 729 N N . ARG A 1 90 ? 5.044 3.892 2.317 1.00 95.88 90 ARG A N 1
ATOM 730 C CA . ARG A 1 90 ? 5.000 4.863 3.414 1.00 95.88 90 ARG A CA 1
ATOM 731 C C . ARG A 1 90 ? 3.575 5.149 3.846 1.00 95.88 90 ARG A C 1
ATOM 733 O O . ARG A 1 90 ? 2.673 5.136 3.018 1.00 95.88 90 ARG A O 1
ATOM 740 N N . ALA A 1 91 ? 3.368 5.465 5.116 1.00 93.69 91 ALA A N 1
ATOM 741 C CA . ALA A 1 91 ? 2.098 6.021 5.560 1.00 93.69 91 ALA A CA 1
ATOM 742 C C . ALA A 1 91 ? 1.968 7.447 5.012 1.00 93.69 91 ALA A C 1
ATOM 744 O O . ALA A 1 91 ? 2.807 8.298 5.301 1.00 93.69 91 ALA A O 1
ATOM 745 N N . LEU A 1 92 ? 0.926 7.723 4.227 1.00 91.56 92 LEU A N 1
ATOM 746 C CA . LEU A 1 92 ? 0.764 9.014 3.551 1.00 91.56 92 LEU A CA 1
ATOM 747 C C . LEU A 1 92 ? 0.593 10.174 4.549 1.00 91.56 92 LEU A C 1
ATOM 749 O O . LEU A 1 92 ? 1.069 11.278 4.306 1.00 91.56 92 LEU A O 1
ATOM 753 N N . SER A 1 93 ? -0.062 9.924 5.686 1.00 88.19 93 SER A N 1
ATOM 754 C CA . SER A 1 93 ? -0.357 10.947 6.696 1.00 88.19 93 SER A CA 1
ATOM 755 C C . SER A 1 93 ? 0.858 11.375 7.524 1.00 88.19 93 SER A C 1
ATOM 757 O O . SER A 1 93 ? 0.928 12.527 7.946 1.00 88.19 93 SER A O 1
ATOM 759 N N . THR A 1 94 ? 1.807 10.470 7.770 1.00 89.94 94 THR A N 1
ATOM 760 C CA . THR A 1 94 ? 2.976 10.715 8.636 1.00 89.94 94 THR A CA 1
ATOM 761 C C . THR A 1 94 ? 4.300 10.724 7.874 1.00 89.94 94 THR A C 1
ATOM 763 O O . THR A 1 94 ? 5.308 11.185 8.405 1.00 89.94 94 THR A O 1
ATOM 766 N N . GLY A 1 95 ? 4.326 10.197 6.649 1.00 90.19 95 GLY A N 1
ATOM 767 C CA . GLY A 1 95 ? 5.550 9.912 5.901 1.00 90.19 95 GLY A CA 1
ATOM 768 C C . GLY A 1 95 ? 6.369 8.748 6.471 1.00 90.19 95 GLY A C 1
ATOM 769 O O . GLY A 1 95 ? 7.488 8.520 6.007 1.00 90.19 95 GLY A O 1
ATOM 770 N N . GLU A 1 96 ? 5.843 8.025 7.467 1.00 93.25 96 GLU A N 1
ATOM 771 C CA . GLU A 1 96 ? 6.512 6.892 8.113 1.00 93.25 96 GLU A CA 1
ATOM 772 C C . GLU A 1 96 ? 6.830 5.804 7.086 1.00 93.25 96 GLU A C 1
ATOM 774 O O . GLU A 1 96 ? 5.972 5.420 6.294 1.00 93.25 96 GLU A O 1
ATOM 779 N N . PHE A 1 97 ? 8.062 5.297 7.104 1.00 93.75 97 PHE A N 1
ATOM 780 C CA . PHE A 1 97 ? 8.450 4.146 6.296 1.00 93.75 97 PHE A CA 1
ATOM 781 C C . PHE A 1 97 ? 7.777 2.883 6.830 1.00 93.75 97 PHE A C 1
ATOM 783 O O . PHE A 1 97 ? 7.941 2.555 8.000 1.00 93.75 97 PHE A O 1
ATOM 790 N N . LEU A 1 98 ? 7.058 2.177 5.958 1.00 92.62 98 LEU A N 1
ATOM 791 C CA . LEU A 1 98 ? 6.370 0.937 6.312 1.00 92.62 98 LEU A CA 1
ATOM 792 C C . LEU A 1 98 ? 7.104 -0.294 5.777 1.00 92.62 98 LEU A C 1
ATOM 794 O O . LEU A 1 98 ? 7.124 -1.328 6.430 1.00 92.62 98 LEU A O 1
ATOM 798 N N . GLY A 1 99 ? 7.721 -0.198 4.598 1.00 92.62 99 GLY A N 1
ATOM 799 C CA . GLY A 1 99 ? 8.403 -1.343 4.006 1.00 92.62 99 GLY A CA 1
ATOM 800 C C . GLY A 1 99 ? 9.023 -1.063 2.646 1.00 92.62 99 GLY A C 1
ATOM 801 O O . GLY A 1 99 ? 8.793 -0.022 2.025 1.00 92.62 99 GLY A O 1
ATOM 802 N N . ASP A 1 100 ? 9.831 -2.014 2.189 1.00 93.19 100 ASP A N 1
ATOM 803 C CA . ASP A 1 100 ? 10.371 -2.021 0.832 1.00 93.19 100 ASP A CA 1
ATOM 804 C C . ASP A 1 100 ? 9.278 -2.409 -0.177 1.00 93.19 100 ASP A C 1
ATOM 806 O O . ASP A 1 100 ? 8.411 -3.229 0.123 1.00 93.19 100 ASP A O 1
ATOM 810 N N . ALA A 1 101 ? 9.301 -1.797 -1.361 1.00 93.69 101 ALA A N 1
ATOM 811 C CA . ALA A 1 101 ? 8.353 -2.073 -2.438 1.00 93.69 101 ALA A CA 1
ATOM 812 C C . ALA A 1 101 ? 9.052 -2.489 -3.747 1.00 93.69 101 ALA A C 1
ATOM 814 O O . ALA A 1 101 ? 8.398 -2.632 -4.781 1.00 93.69 101 ALA A O 1
ATOM 815 N N . GLU A 1 102 ? 10.376 -2.668 -3.764 1.00 91.06 102 GLU A N 1
ATOM 816 C CA . GLU A 1 102 ? 11.106 -3.028 -4.987 1.00 91.06 102 GLU A CA 1
ATOM 817 C C . GLU A 1 102 ? 10.632 -4.386 -5.513 1.00 91.06 102 GLU A C 1
ATOM 819 O O . GLU A 1 102 ? 10.324 -4.509 -6.708 1.00 91.06 102 GLU A O 1
ATOM 824 N N . ASN A 1 103 ? 10.481 -5.344 -4.594 1.00 89.12 103 ASN A N 1
ATOM 825 C CA . ASN A 1 103 ? 10.148 -6.740 -4.883 1.00 89.12 103 ASN A CA 1
ATOM 826 C C . ASN A 1 103 ? 8.656 -7.074 -4.767 1.00 89.12 103 ASN A C 1
ATOM 828 O O . ASN A 1 103 ? 8.292 -8.206 -5.028 1.00 89.12 103 ASN A O 1
ATOM 832 N N . ALA A 1 104 ? 7.795 -6.114 -4.418 1.00 92.62 104 ALA A N 1
ATOM 833 C CA . ALA A 1 104 ? 6.352 -6.337 -4.321 1.00 92.62 104 ALA A CA 1
ATOM 834 C C . ALA A 1 104 ? 5.713 -6.376 -5.720 1.00 92.62 104 ALA A C 1
ATOM 836 O O . ALA A 1 104 ? 5.315 -5.338 -6.263 1.00 92.62 104 ALA A O 1
ATOM 837 N N . ILE A 1 105 ? 5.682 -7.550 -6.346 1.00 92.06 105 ILE A N 1
ATOM 838 C CA . ILE A 1 105 ? 5.187 -7.728 -7.719 1.00 92.06 105 ILE A CA 1
ATOM 839 C C . ILE A 1 105 ? 3.969 -8.648 -7.729 1.00 92.06 105 ILE A C 1
ATOM 841 O O . ILE A 1 105 ? 3.017 -8.382 -8.468 1.00 92.06 105 ILE A O 1
ATOM 845 N N . GLU A 1 106 ? 3.988 -9.683 -6.899 1.00 90.50 106 GLU A N 1
ATOM 846 C CA . GLU A 1 106 ? 2.961 -10.709 -6.797 1.00 90.50 106 GLU A CA 1
ATOM 847 C C . GLU A 1 106 ? 2.270 -10.665 -5.421 1.00 90.50 106 GLU A C 1
ATOM 849 O O . GLU A 1 106 ? 2.843 -10.178 -4.441 1.00 90.50 106 GLU A O 1
ATOM 854 N N . PRO A 1 107 ? 1.020 -11.153 -5.319 1.00 88.56 107 PRO A N 1
ATOM 855 C CA . PRO A 1 107 ? 0.395 -11.405 -4.023 1.00 88.56 107 PRO A CA 1
ATOM 856 C C . PRO A 1 107 ? 1.270 -12.340 -3.177 1.00 88.56 107 PRO A C 1
ATOM 858 O O . PRO A 1 107 ? 1.809 -13.324 -3.682 1.00 88.56 107 PRO A O 1
ATOM 861 N N . GLY A 1 108 ? 1.403 -12.043 -1.892 1.00 89.19 108 GLY A N 1
ATOM 862 C CA . GLY A 1 108 ? 2.254 -12.736 -0.931 1.00 89.19 108 GLY A CA 1
ATOM 863 C C . GLY A 1 108 ? 3.588 -12.034 -0.682 1.00 89.19 108 GLY A C 1
ATOM 864 O O . GLY A 1 108 ? 4.115 -12.134 0.429 1.00 89.19 108 GLY A O 1
ATOM 865 N N . ASP A 1 109 ? 4.102 -11.259 -1.645 1.00 90.50 109 ASP A N 1
ATOM 866 C CA . ASP A 1 109 ? 5.378 -10.537 -1.503 1.00 90.50 109 ASP A CA 1
ATOM 867 C C . ASP A 1 109 ? 5.332 -9.475 -0.395 1.00 90.50 109 ASP A C 1
ATOM 869 O O . ASP A 1 109 ? 6.368 -9.067 0.134 1.00 90.50 109 ASP A O 1
ATOM 873 N N . THR A 1 110 ? 4.132 -9.009 -0.039 1.00 91.50 110 THR A N 1
ATOM 874 C CA . THR A 1 110 ? 3.923 -7.978 0.980 1.00 91.50 110 THR A CA 1
ATOM 875 C C . THR A 1 110 ? 3.247 -8.502 2.240 1.00 91.50 110 THR A C 1
ATOM 877 O O . THR A 1 110 ? 2.775 -7.701 3.043 1.00 91.50 110 THR A O 1
ATOM 880 N N . GLY A 1 111 ? 3.241 -9.819 2.466 1.00 91.31 111 GLY A N 1
ATOM 881 C CA . GLY A 1 111 ? 2.505 -10.451 3.565 1.00 91.31 111 GLY A CA 1
ATOM 882 C C . GLY A 1 111 ? 2.813 -9.872 4.954 1.00 91.31 111 GLY A C 1
ATOM 883 O O . GLY A 1 111 ? 1.889 -9.518 5.686 1.00 91.31 111 GLY A O 1
ATOM 884 N N . ASP A 1 112 ? 4.092 -9.708 5.312 1.00 91.44 112 ASP A N 1
ATOM 885 C CA . ASP A 1 112 ? 4.489 -9.146 6.616 1.00 91.44 112 ASP A CA 1
ATOM 886 C C . ASP A 1 112 ? 4.015 -7.692 6.786 1.00 91.44 112 ASP A C 1
ATOM 888 O O . ASP A 1 112 ? 3.468 -7.312 7.825 1.00 91.44 112 ASP A O 1
ATOM 892 N N . LEU A 1 113 ? 4.161 -6.886 5.730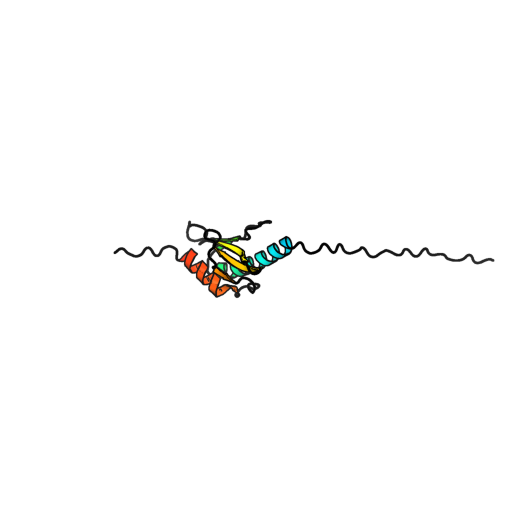 1.00 92.50 113 LEU A N 1
ATOM 893 C CA . LEU A 1 113 ? 3.701 -5.499 5.696 1.00 92.50 113 LEU A CA 1
ATOM 894 C C . LEU A 1 113 ? 2.168 -5.414 5.774 1.00 92.50 113 LEU A C 1
ATOM 896 O O . LEU A 1 113 ? 1.622 -4.601 6.523 1.00 92.50 113 LEU A O 1
ATOM 900 N N . ALA A 1 114 ? 1.462 -6.263 5.029 1.00 93.56 114 ALA A N 1
ATOM 901 C CA . ALA A 1 114 ? 0.008 -6.335 5.032 1.00 93.56 114 ALA A CA 1
ATOM 902 C C . ALA A 1 114 ? -0.517 -6.729 6.419 1.00 93.56 114 ALA A C 1
ATOM 904 O O . ALA A 1 114 ? -1.466 -6.115 6.906 1.00 93.56 114 ALA A O 1
ATOM 905 N N . GLN A 1 115 ? 0.140 -7.672 7.106 1.00 93.25 115 GLN A N 1
ATOM 906 C CA . GLN A 1 115 ? -0.184 -8.023 8.491 1.00 93.25 115 GLN A CA 1
ATOM 907 C C . GLN A 1 115 ? 0.001 -6.846 9.446 1.00 93.25 115 GLN A C 1
ATOM 909 O O . GLN A 1 115 ? -0.841 -6.629 10.323 1.00 93.25 115 GLN A O 1
ATOM 914 N N . GLU A 1 116 ? 1.077 -6.075 9.301 1.00 91.75 116 GLU A N 1
ATOM 915 C CA . GLU A 1 116 ? 1.298 -4.893 10.130 1.00 91.75 116 GLU A CA 1
ATOM 916 C C . GLU A 1 116 ? 0.215 -3.830 9.901 1.00 91.75 116 GLU A C 1
ATOM 918 O O . GLU A 1 116 ? -0.384 -3.336 10.861 1.00 91.75 116 GLU A O 1
ATOM 923 N N . ILE A 1 117 ? -0.098 -3.521 8.640 1.00 90.56 117 ILE A N 1
ATOM 924 C CA . ILE A 1 117 ? -1.162 -2.575 8.284 1.00 90.56 117 ILE A CA 1
ATOM 925 C C . ILE A 1 117 ? -2.511 -3.075 8.806 1.00 90.56 117 ILE A C 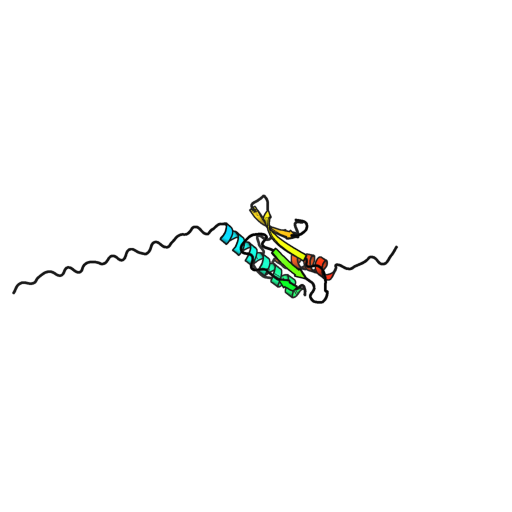1
ATOM 927 O O . ILE A 1 117 ? -3.243 -2.306 9.428 1.00 90.56 117 ILE A O 1
ATOM 931 N N . ALA A 1 118 ? -2.829 -4.358 8.629 1.00 90.69 118 ALA A N 1
ATOM 932 C CA . ALA A 1 118 ? -4.062 -4.948 9.134 1.00 90.69 118 ALA A CA 1
ATOM 933 C C . ALA A 1 118 ? -4.162 -4.842 10.657 1.00 90.69 118 ALA A C 1
ATOM 935 O O . ALA A 1 118 ? -5.210 -4.465 11.175 1.00 90.69 118 ALA A O 1
ATOM 936 N N . ARG A 1 119 ? -3.068 -5.059 11.396 1.00 89.69 119 ARG A N 1
ATOM 937 C CA . ARG A 1 119 ? -3.043 -4.828 12.850 1.00 89.69 119 ARG A CA 1
ATOM 938 C C . ARG A 1 119 ? -3.306 -3.369 13.211 1.00 89.69 119 ARG A C 1
ATOM 940 O O . ARG A 1 119 ? -4.025 -3.124 14.174 1.00 89.69 119 ARG A O 1
ATOM 947 N N . ARG A 1 120 ? -2.767 -2.405 12.461 1.00 87.94 120 ARG A N 1
ATOM 948 C CA . ARG A 1 120 ? -3.012 -0.971 12.702 1.00 87.94 120 ARG A CA 1
ATOM 949 C C . ARG A 1 120 ? -4.464 -0.580 12.389 1.00 87.94 120 ARG A C 1
ATOM 951 O O . ARG A 1 120 ? -5.085 0.125 13.179 1.00 87.94 120 ARG A O 1
ATOM 958 N N . VAL A 1 121 ? -5.016 -1.069 11.276 1.00 87.00 121 VAL A N 1
ATOM 959 C CA . VAL A 1 121 ? -6.376 -0.749 10.802 1.00 87.00 121 VAL A CA 1
ATOM 960 C C . VAL A 1 121 ? -7.449 -1.449 11.641 1.00 87.00 121 VAL A C 1
ATOM 962 O O . VAL A 1 121 ? -8.369 -0.798 12.131 1.00 87.00 121 VAL A O 1
ATOM 965 N N . LEU A 1 122 ? -7.322 -2.761 11.845 1.00 83.94 122 LEU A N 1
ATOM 966 C CA . LEU A 1 122 ? -8.301 -3.582 12.570 1.00 83.94 122 LEU A CA 1
ATOM 967 C C . LEU A 1 122 ? -8.109 -3.500 14.095 1.00 83.94 122 LEU A C 1
ATOM 969 O O . LEU A 1 122 ? -9.067 -3.594 14.863 1.00 83.94 122 LEU A O 1
ATOM 973 N N . GLY A 1 123 ? -6.866 -3.323 14.553 1.00 75.62 123 GLY A N 1
ATOM 974 C CA . GLY A 1 123 ? -6.496 -3.290 15.971 1.00 75.62 123 GLY A CA 1
ATOM 975 C C . GLY A 1 123 ? -6.568 -1.909 16.628 1.00 75.62 123 GLY A C 1
ATOM 976 O O . GLY A 1 123 ? -6.332 -1.814 17.833 1.00 75.62 123 GLY A O 1
ATOM 977 N N . GLY A 1 124 ? -6.941 -0.857 15.889 1.00 61.97 124 GLY A N 1
ATOM 978 C CA . GLY A 1 124 ? -6.987 0.551 16.319 1.00 61.97 124 GLY A CA 1
ATOM 979 C C . GLY A 1 124 ? -7.923 0.915 17.490 1.00 61.97 124 GLY A C 1
ATOM 980 O O . GLY A 1 124 ? -8.175 2.090 17.718 1.00 61.97 124 GLY A O 1
ATOM 981 N N . HIS A 1 125 ? -8.426 -0.052 18.263 1.00 48.44 125 HIS A N 1
ATOM 982 C CA . HIS A 1 125 ? -8.973 0.179 19.605 1.00 48.44 125 HIS A CA 1
ATOM 983 C C . HIS A 1 125 ? -8.667 -1.017 20.523 1.00 48.44 125 HIS A C 1
ATOM 985 O O . HIS A 1 125 ? -9.527 -1.843 20.824 1.00 48.44 125 HIS A O 1
ATOM 991 N N . ARG A 1 126 ? -7.437 -1.085 21.037 1.00 43.50 126 ARG A N 1
ATOM 992 C CA . ARG A 1 126 ? -7.252 -1.431 22.451 1.00 43.50 126 ARG A CA 1
ATOM 993 C C . ARG A 1 126 ? -7.053 -0.126 23.205 1.00 43.50 126 ARG A C 1
ATOM 995 O O . ARG A 1 126 ? -5.933 0.327 23.401 1.00 43.50 126 ARG A O 1
ATOM 1002 N N . THR A 1 127 ? -8.158 0.487 23.614 1.00 50.31 127 THR A N 1
ATOM 1003 C CA . THR A 1 127 ? -8.145 1.337 24.805 1.00 50.31 127 THR A CA 1
ATOM 1004 C C . THR A 1 127 ? -7.535 0.484 25.927 1.00 50.31 127 THR A C 1
ATOM 1006 O O . THR A 1 127 ? -8.020 -0.637 26.122 1.00 50.31 127 THR A O 1
ATOM 1009 N N . PRO A 1 128 ? -6.471 0.910 26.630 1.00 45.19 128 PRO A N 1
ATOM 1010 C CA . PRO A 1 128 ? -6.097 0.216 27.853 1.00 45.19 128 PRO A CA 1
ATOM 1011 C C . PRO A 1 128 ? -7.314 0.256 28.799 1.00 45.19 128 PRO A C 1
ATOM 1013 O O . PRO A 1 128 ? -7.927 1.321 28.931 1.00 45.19 128 PRO A O 1
ATOM 1016 N N . PRO A 1 129 ? -7.729 -0.869 29.416 1.00 44.91 129 PRO A N 1
ATOM 1017 C CA . PRO A 1 129 ? -8.619 -0.786 30.566 1.00 44.91 129 PRO A CA 1
ATOM 1018 C C . PRO A 1 129 ? -7.904 0.067 31.620 1.00 44.91 129 PRO A C 1
ATOM 1020 O O . PRO A 1 129 ? -6.690 -0.053 31.780 1.00 44.91 129 PRO A O 1
ATOM 1023 N N . GLY A 1 130 ? -8.646 0.984 32.238 1.00 51.44 130 GLY A N 1
ATOM 1024 C CA . GLY A 1 130 ? -8.101 2.053 33.069 1.00 51.44 130 GLY A CA 1
ATOM 1025 C C . GLY A 1 130 ? -7.065 1.613 34.105 1.00 51.44 130 GLY A C 1
ATOM 1026 O O . GLY A 1 130 ? -7.110 0.500 34.632 1.00 51.44 130 GLY A O 1
ATOM 1027 N N . ALA A 1 131 ? -6.172 2.547 34.408 1.00 39.38 131 ALA A N 1
ATOM 1028 C CA . ALA A 1 131 ? -5.396 2.602 35.636 1.00 39.38 131 ALA A CA 1
ATOM 1029 C C . ALA A 1 131 ? -5.374 4.060 36.098 1.00 39.38 131 ALA A C 1
ATOM 1031 O O . ALA A 1 131 ? -5.131 4.932 35.229 1.00 39.38 131 ALA A O 1
#

Sequence (131 aa):
MGFEVRRYASGERRPKEADRSLPDPRHDLRLRCRIRLLALAADLDDLGVRPRLPDTIMPPYALRCWDPARQGPTFEVECARDRHGRLVFRALSTGEFLGDAENAIEPGDTGDLAQEIARRVLGGHRTPPGA

Organism: NCBI:txid111806

Foldseek 3Di:
DDDDDDDDDPPPPDPPPPPPPPCDVLNVQLVLQVLLLVLLQLLLVVLQWHWDFDPDSDDQRWIWTARPVDPDDTFIWGWDADPVRFTFIAGPVPRHTQGGRNPSRHHPPCNVSSVVVSCVRVVVDPPPPDD

pLDDT: mean 79.19, std 19.0, range [38.12, 96.25]